Protein AF-A0A1V4SW66-F1 (afdb_monomer)

Sequence (91 aa):
MDMTSVAIDAIYYYLNNPAIYTKEYIQENFNSAITILSKSLEEYYSINSAISIEKLGQEQVTYRNRTIQDLINTVKALLPAPILKGGVVFC

pLDDT: mean 74.11, std 18.02, range [39.97, 92.62]

Secondary structure (DSSP, 8-state):
--HHHHHHHHHHHHH--TTT--HHHHHHH-HHHHHHHHHHHHHHHHS-SS----EETTEE-------HHHHHHHHGGGSPPPP--------

Foldseek 3Di:
DQLLLVQLVLLCVQQQCCPVRPSVNCVVQVVVSSVQLSVVVVVLVVPPPPAPQPDPDPDGDHPPNQDSVNSNVVSVVVHDHHPPPDDPPPD

Radius of gyration: 16.53 Å; Cα contacts (8 Å, |Δi|>4): 70; chains: 1; bounding box: 42×39×37 Å

Structure (mmCIF, N/CA/C/O backbone):
data_AF-A0A1V4SW66-F1
#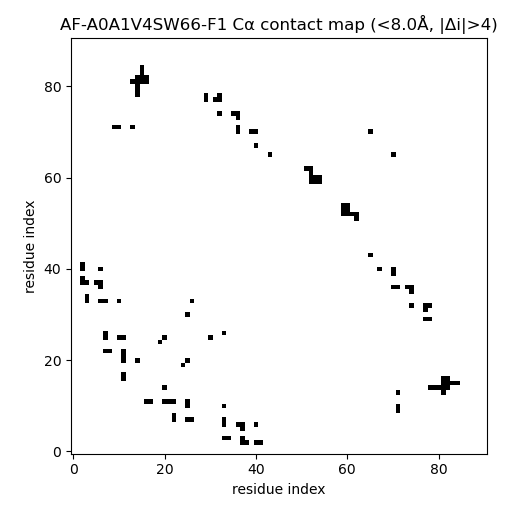
_entry.id   AF-A0A1V4SW66-F1
#
loop_
_atom_site.group_PDB
_atom_site.id
_atom_site.type_symbol
_atom_site.label_atom_id
_atom_site.label_alt_id
_atom_site.label_comp_id
_atom_site.label_asym_id
_atom_site.label_entity_id
_atom_site.label_seq_id
_atom_site.pdbx_PDB_ins_code
_atom_site.Cartn_x
_atom_site.Cartn_y
_atom_site.Cartn_z
_atom_site.occupancy
_atom_site.B_iso_or_equiv
_atom_site.auth_seq_id
_atom_site.auth_comp_id
_atom_site.auth_asym_id
_atom_site.auth_atom_id
_atom_site.pdbx_PDB_model_num
ATOM 1 N N . MET A 1 1 ? 1.801 13.401 -11.111 1.00 58.69 1 MET A N 1
ATOM 2 C CA . MET A 1 1 ? 0.983 12.359 -10.458 1.00 58.69 1 MET A CA 1
ATOM 3 C C . MET A 1 1 ? 1.636 12.089 -9.118 1.00 58.69 1 MET A C 1
ATOM 5 O O . MET A 1 1 ? 2.830 11.827 -9.119 1.00 58.69 1 MET A O 1
ATOM 9 N N . ASP A 1 2 ? 0.925 12.275 -8.007 1.00 81.25 2 ASP A N 1
ATOM 10 C CA . ASP A 1 2 ? 1.495 12.074 -6.669 1.00 81.25 2 ASP A CA 1
ATOM 11 C C . ASP A 1 2 ? 1.419 10.590 -6.292 1.00 81.25 2 ASP A C 1
ATOM 13 O O . ASP A 1 2 ? 0.327 10.044 -6.112 1.00 81.25 2 ASP A O 1
ATOM 17 N N . MET A 1 3 ? 2.577 9.932 -6.200 1.00 84.25 3 MET A N 1
ATOM 18 C CA . MET A 1 3 ? 2.661 8.500 -5.893 1.00 84.25 3 MET A CA 1
ATOM 19 C C . MET A 1 3 ? 2.222 8.180 -4.465 1.00 84.25 3 MET A C 1
ATOM 21 O O . MET A 1 3 ? 1.767 7.067 -4.210 1.00 84.25 3 MET A O 1
ATOM 25 N N . THR A 1 4 ? 2.242 9.167 -3.568 1.00 86.25 4 THR A N 1
ATOM 26 C CA . THR A 1 4 ? 1.731 9.049 -2.198 1.00 86.25 4 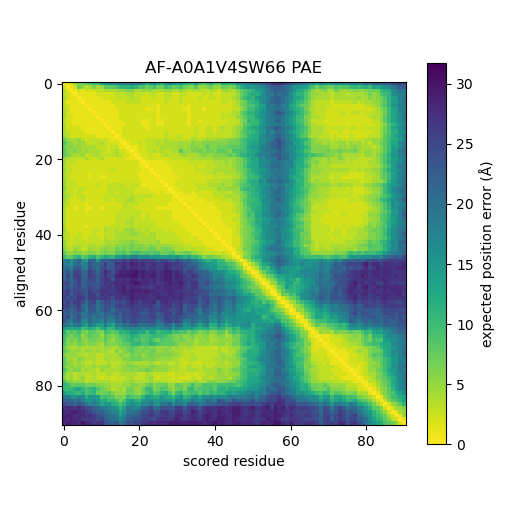THR A CA 1
ATOM 27 C C . THR A 1 4 ? 0.232 8.783 -2.192 1.00 86.25 4 THR A C 1
ATOM 29 O O . THR A 1 4 ? -0.230 7.848 -1.541 1.00 86.25 4 THR A O 1
ATOM 32 N N . SER A 1 5 ? -0.532 9.538 -2.984 1.00 87.62 5 SER A N 1
ATOM 33 C CA . SER A 1 5 ? -1.978 9.328 -3.113 1.00 87.62 5 SER A CA 1
ATOM 34 C C . SER A 1 5 ? -2.304 7.969 -3.738 1.00 87.62 5 SER A C 1
ATOM 36 O O . SER A 1 5 ? -3.253 7.313 -3.315 1.00 87.62 5 SER A O 1
ATOM 38 N N . VAL A 1 6 ? -1.508 7.522 -4.715 1.00 86.38 6 VAL A N 1
ATOM 39 C CA . VAL A 1 6 ? -1.683 6.207 -5.358 1.00 86.38 6 VAL A CA 1
ATOM 40 C C . VAL A 1 6 ? -1.372 5.073 -4.379 1.00 86.38 6 VAL A C 1
ATOM 42 O O . VAL A 1 6 ? -2.089 4.074 -4.347 1.00 86.38 6 VAL A O 1
ATOM 45 N N . ALA A 1 7 ? -0.338 5.231 -3.551 1.00 87.94 7 ALA A N 1
ATOM 46 C CA . ALA A 1 7 ? 0.015 4.276 -2.508 1.00 87.94 7 ALA A CA 1
ATOM 47 C C . ALA A 1 7 ? -1.084 4.164 -1.439 1.00 87.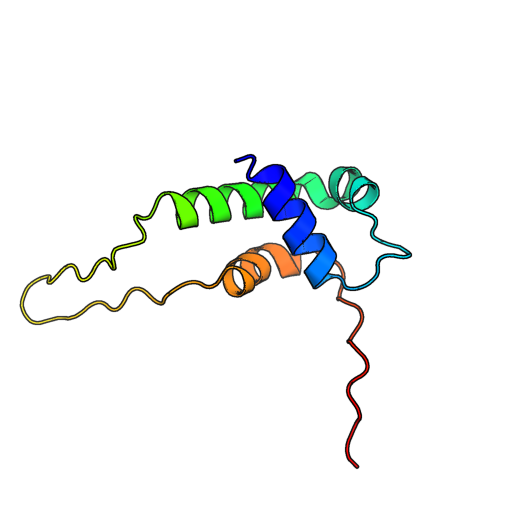94 7 ALA A C 1
ATOM 49 O O . ALA A 1 7 ? -1.457 3.052 -1.061 1.00 87.94 7 ALA A O 1
ATOM 50 N N . ILE A 1 8 ? -1.645 5.292 -0.991 1.00 91.00 8 ILE A N 1
ATOM 51 C CA . ILE A 1 8 ? -2.764 5.312 -0.036 1.00 91.00 8 ILE A CA 1
ATOM 52 C C . ILE A 1 8 ? -3.979 4.590 -0.622 1.00 91.00 8 ILE A C 1
ATOM 54 O O . ILE A 1 8 ? -4.555 3.728 0.042 1.00 91.00 8 ILE A O 1
ATOM 58 N N . ASP A 1 9 ? -4.332 4.877 -1.876 1.00 89.38 9 ASP A N 1
ATOM 59 C CA . ASP A 1 9 ? -5.447 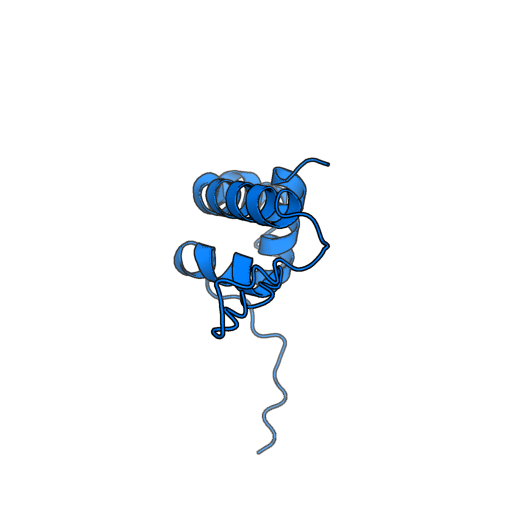4.216 -2.557 1.00 89.38 9 ASP A CA 1
ATOM 60 C C . ASP A 1 9 ? -5.219 2.707 -2.686 1.00 89.38 9 ASP A 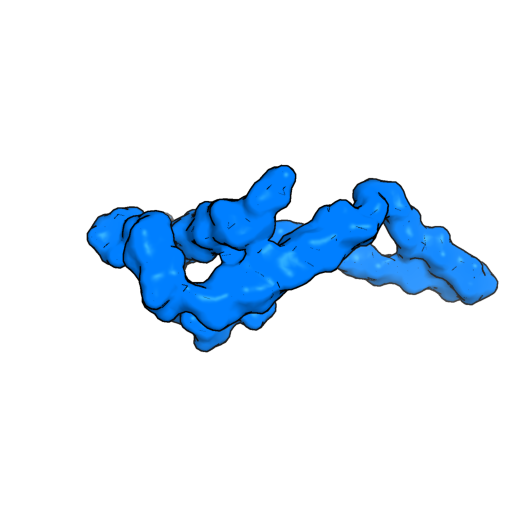C 1
ATOM 62 O O . ASP A 1 9 ? -6.107 1.910 -2.385 1.00 89.38 9 ASP A O 1
ATOM 66 N N . ALA A 1 10 ? -4.012 2.295 -3.069 1.00 87.81 10 ALA A N 1
ATOM 67 C CA . ALA A 1 10 ? -3.638 0.889 -3.166 1.00 87.81 10 ALA A CA 1
ATOM 68 C C . ALA A 1 10 ? -3.780 0.155 -1.817 1.00 87.81 10 ALA A C 1
ATOM 70 O O . ALA A 1 10 ? -4.372 -0.927 -1.765 1.00 87.81 10 ALA A O 1
ATOM 71 N N . ILE A 1 11 ? -3.305 0.755 -0.719 1.00 89.75 11 ILE A N 1
ATOM 72 C CA . ILE A 1 11 ? -3.441 0.201 0.639 1.00 89.75 11 ILE A CA 1
ATOM 73 C C . ILE A 1 11 ? -4.915 0.143 1.058 1.00 89.75 11 ILE A C 1
ATOM 75 O O . ILE A 1 11 ? -5.366 -0.873 1.588 1.00 89.75 11 ILE A O 1
ATOM 79 N N . TYR A 1 12 ? -5.681 1.196 0.778 1.00 90.06 12 TYR A N 1
ATOM 80 C CA . TYR A 1 12 ? -7.112 1.266 1.070 1.00 90.06 12 TYR A CA 1
ATOM 81 C C . TYR A 1 12 ? -7.888 0.126 0.398 1.00 90.06 12 TYR A C 1
ATOM 83 O O . 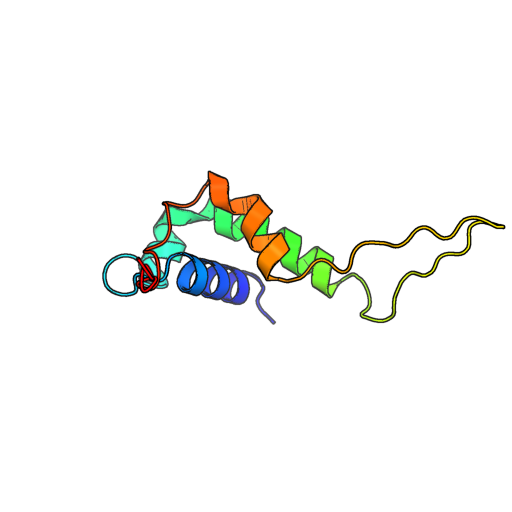TYR A 1 12 ? -8.653 -0.590 1.053 1.00 90.06 12 TYR A O 1
ATOM 91 N N . TYR A 1 13 ? -7.635 -0.109 -0.893 1.00 87.56 13 TYR A N 1
ATOM 92 C CA . TYR A 1 13 ? -8.253 -1.212 -1.629 1.00 87.56 13 TYR A CA 1
ATOM 93 C C . TYR A 1 13 ? -7.793 -2.586 -1.147 1.00 87.56 13 TYR A C 1
ATOM 95 O O . TYR A 1 13 ? -8.603 -3.516 -1.130 1.00 87.56 13 TYR A O 1
ATOM 103 N N . TYR A 1 14 ? -6.525 -2.724 -0.752 1.00 87.88 14 TYR A N 1
ATOM 104 C CA . TYR A 1 14 ? -6.006 -3.968 -0.188 1.00 87.88 14 TYR A CA 1
ATOM 105 C C . TYR A 1 14 ? -6.715 -4.328 1.114 1.00 87.88 14 TYR A C 1
ATOM 107 O O . TYR A 1 14 ? -7.235 -5.434 1.227 1.00 87.88 14 TYR A O 1
ATOM 115 N N . LEU A 1 15 ? -6.782 -3.393 2.066 1.00 88.50 15 LEU A N 1
ATOM 116 C CA . LEU A 1 15 ? -7.361 -3.635 3.389 1.00 88.50 15 LEU A CA 1
ATOM 117 C C . LEU A 1 15 ? -8.861 -3.937 3.333 1.00 88.50 15 LEU A C 1
ATOM 119 O O . LEU A 1 15 ? -9.368 -4.668 4.188 1.00 88.50 15 LEU A O 1
ATOM 123 N N . ASN A 1 16 ? -9.556 -3.408 2.319 1.00 87.50 16 ASN A N 1
ATOM 124 C CA . ASN A 1 16 ? -10.956 -3.713 2.022 1.00 87.50 16 ASN A CA 1
ATOM 125 C C . ASN A 1 16 ? -11.891 -3.521 3.240 1.00 87.50 16 ASN A C 1
ATOM 127 O O . ASN A 1 16 ? -12.884 -4.225 3.415 1.00 87.50 16 ASN A O 1
ATOM 131 N N . ASN A 1 17 ? -11.566 -2.559 4.104 1.00 85.81 17 ASN A N 1
ATOM 132 C CA . ASN A 1 17 ? -12.353 -2.233 5.287 1.00 85.81 17 ASN A CA 1
ATOM 133 C C . ASN A 1 17 ? -12.453 -0.710 5.455 1.00 85.81 17 ASN A C 1
ATOM 135 O O . ASN A 1 17 ? -11.718 -0.121 6.250 1.00 85.81 17 ASN A O 1
ATOM 139 N N . PRO A 1 18 ? -13.362 -0.066 4.705 1.00 85.69 18 PRO A N 1
ATOM 140 C CA . PRO A 1 18 ? -13.482 1.388 4.683 1.00 85.69 18 PRO A CA 1
ATOM 141 C C . PRO A 1 18 ? -14.036 1.976 5.987 1.00 85.69 18 PRO A C 1
ATOM 143 O O . PRO A 1 18 ? -13.905 3.174 6.206 1.00 85.69 18 PRO A O 1
ATOM 146 N N . ALA A 1 19 ? -14.647 1.154 6.847 1.00 85.44 19 ALA A N 1
ATOM 147 C CA . ALA A 1 19 ? -15.181 1.590 8.135 1.00 85.44 19 ALA A CA 1
ATOM 148 C C . ALA A 1 19 ? -14.082 1.827 9.184 1.00 85.44 19 ALA A C 1
ATOM 150 O O . ALA A 1 19 ? -14.270 2.636 10.086 1.00 85.44 19 ALA A O 1
ATOM 151 N N . ILE A 1 20 ? -12.954 1.115 9.073 1.00 85.44 20 ILE A N 1
ATOM 152 C CA . ILE A 1 20 ? -11.832 1.202 10.021 1.00 85.44 20 ILE A CA 1
ATOM 153 C C . ILE A 1 20 ? -10.633 1.910 9.389 1.00 85.44 20 ILE A C 1
ATOM 155 O O . ILE A 1 20 ? -10.000 2.744 10.027 1.00 85.44 20 ILE A O 1
ATOM 159 N N . TYR A 1 21 ? -10.325 1.600 8.129 1.00 89.25 21 TYR A N 1
ATOM 160 C CA . TYR A 1 21 ? -9.159 2.128 7.430 1.00 89.25 21 TYR A CA 1
ATOM 161 C C . TYR A 1 21 ? -9.596 3.162 6.395 1.00 89.25 21 TYR A C 1
ATOM 163 O O . TYR A 1 21 ? -9.628 2.883 5.196 1.00 89.25 21 TYR A O 1
ATOM 171 N N . THR A 1 22 ? -9.960 4.362 6.854 1.00 92.44 22 THR A N 1
ATOM 172 C CA . THR A 1 22 ? -10.153 5.504 5.948 1.00 92.44 22 THR A CA 1
ATOM 173 C C . THR A 1 22 ? -8.818 5.923 5.328 1.00 92.44 22 THR A C 1
ATOM 175 O O . THR A 1 22 ? -7.746 5.534 5.800 1.00 92.44 22 THR A O 1
ATOM 178 N N . LYS A 1 23 ? -8.856 6.722 4.257 1.00 91.25 23 LYS A N 1
ATOM 179 C CA . LYS A 1 23 ? -7.625 7.212 3.619 1.00 91.25 23 LYS A CA 1
ATOM 180 C C . LYS A 1 23 ? -6.806 8.076 4.579 1.00 91.25 23 LYS A C 1
ATOM 182 O O . LYS A 1 23 ? -5.587 7.942 4.617 1.00 91.25 23 LYS A O 1
ATOM 187 N N . GLU A 1 24 ? -7.476 8.886 5.397 1.00 91.88 24 GLU A N 1
ATOM 188 C CA . GLU A 1 24 ? -6.852 9.704 6.440 1.00 91.88 24 GLU A CA 1
ATOM 189 C C . GLU A 1 24 ? -6.173 8.820 7.491 1.00 91.88 24 GLU A C 1
ATOM 191 O O . GLU A 1 24 ? -4.993 9.004 7.784 1.00 91.88 24 GLU A O 1
ATOM 196 N N . TYR A 1 25 ? -6.871 7.787 7.978 1.00 92.00 25 TYR A N 1
ATOM 197 C CA . TYR A 1 25 ? -6.295 6.835 8.927 1.00 92.00 25 TYR A CA 1
ATOM 198 C C . TYR A 1 25 ? -5.049 6.155 8.352 1.00 92.00 25 TYR A C 1
ATOM 200 O O . TYR A 1 25 ? -4.035 6.016 9.038 1.00 92.00 25 TYR A O 1
ATOM 208 N N . IL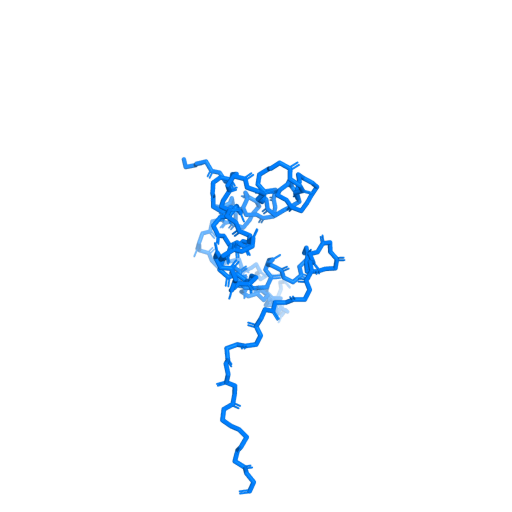E A 1 26 ? -5.105 5.746 7.082 1.00 91.50 26 ILE A N 1
ATOM 209 C CA . ILE A 1 26 ? -3.976 5.109 6.402 1.00 91.50 26 ILE A CA 1
ATOM 210 C C . ILE A 1 26 ? -2.786 6.064 6.309 1.00 91.50 26 ILE A C 1
ATOM 212 O O . ILE A 1 26 ? -1.664 5.663 6.619 1.00 91.50 26 ILE A O 1
ATOM 216 N N . GLN A 1 27 ? -3.034 7.319 5.934 1.00 92.25 27 GLN A N 1
ATOM 217 C CA . GLN A 1 27 ? -2.011 8.355 5.835 1.00 92.25 27 GLN A CA 1
ATOM 218 C C . GLN A 1 27 ? -1.302 8.605 7.174 1.00 92.25 27 GLN A C 1
ATOM 220 O O . GLN A 1 27 ? -0.07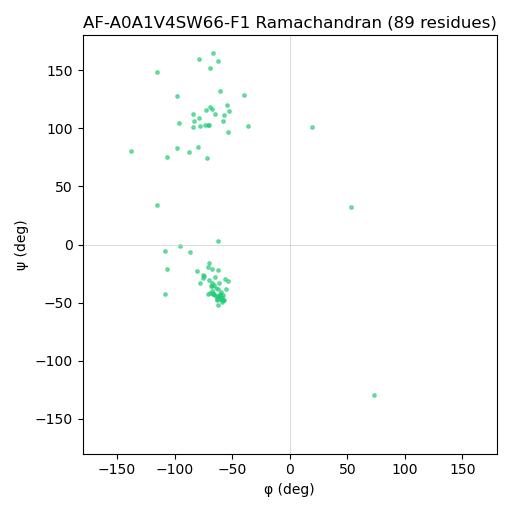9 8.742 7.203 1.00 92.25 27 GLN A O 1
ATOM 225 N N . GLU A 1 28 ? -2.046 8.623 8.278 1.00 92.62 28 GLU A N 1
ATOM 226 C CA . GLU A 1 28 ? -1.505 8.890 9.615 1.00 92.62 28 GLU A CA 1
ATOM 227 C C . GLU A 1 28 ? -0.782 7.681 10.231 1.00 92.62 28 GLU A C 1
ATOM 229 O O . GLU A 1 28 ? 0.204 7.854 10.947 1.00 92.62 28 GLU A O 1
ATOM 234 N N . ASN A 1 29 ? -1.238 6.455 9.946 1.00 92.19 29 ASN A N 1
ATOM 235 C CA . ASN A 1 29 ? -0.795 5.252 10.666 1.00 92.19 29 ASN A CA 1
ATOM 236 C C . ASN A 1 29 ? 0.147 4.341 9.862 1.00 92.19 29 ASN A C 1
ATOM 238 O O . ASN A 1 29 ? 0.902 3.572 10.455 1.00 92.19 29 ASN A O 1
ATOM 242 N N . PHE A 1 30 ? 0.155 4.421 8.527 1.00 92.19 30 PHE A N 1
ATOM 243 C CA . PHE A 1 30 ? 0.943 3.525 7.665 1.00 92.19 30 PHE A CA 1
ATOM 244 C C . PHE A 1 30 ? 2.037 4.249 6.877 1.00 92.19 30 PHE A C 1
ATOM 246 O O . PHE A 1 30 ? 2.384 3.845 5.768 1.00 92.19 30 PHE A O 1
ATOM 253 N N . ASN A 1 31 ? 2.636 5.292 7.457 1.00 91.44 31 ASN A N 1
ATOM 254 C CA . ASN A 1 31 ? 3.607 6.150 6.773 1.00 91.44 31 ASN A CA 1
ATOM 255 C C . ASN A 1 31 ? 4.808 5.372 6.182 1.00 91.44 31 ASN A C 1
ATOM 257 O O . ASN A 1 31 ? 5.243 5.634 5.060 1.00 91.44 31 ASN A O 1
ATOM 261 N N . SER A 1 32 ? 5.305 4.341 6.880 1.00 89.56 32 SER A N 1
ATOM 262 C CA . SER A 1 32 ? 6.375 3.469 6.365 1.00 89.56 32 SER A CA 1
ATOM 263 C C . SER A 1 32 ? 5.936 2.639 5.155 1.00 89.56 32 SER A C 1
ATOM 265 O O . SER A 1 32 ? 6.681 2.544 4.181 1.00 89.56 32 SER A O 1
ATOM 267 N N . ALA A 1 33 ? 4.727 2.068 5.188 1.00 90.31 33 ALA A N 1
ATOM 268 C CA . ALA A 1 33 ? 4.179 1.307 4.068 1.00 90.31 33 ALA A CA 1
ATOM 269 C C . ALA A 1 33 ? 3.907 2.220 2.865 1.00 90.31 33 ALA A C 1
ATOM 271 O O . ALA A 1 33 ? 4.271 1.873 1.746 1.00 90.31 33 ALA A O 1
ATOM 272 N N . ILE A 1 34 ? 3.357 3.414 3.103 1.00 91.88 34 ILE A N 1
ATOM 273 C CA . ILE A 1 34 ? 3.148 4.437 2.073 1.00 91.88 34 ILE A CA 1
ATOM 274 C C . ILE A 1 34 ? 4.486 4.820 1.443 1.00 91.88 34 ILE A C 1
ATOM 276 O O . ILE A 1 34 ? 4.616 4.761 0.231 1.00 91.88 34 ILE A O 1
ATOM 280 N N . THR A 1 35 ? 5.511 5.124 2.241 1.00 91.62 35 THR A N 1
ATOM 281 C CA . THR A 1 35 ? 6.832 5.522 1.726 1.00 91.62 35 THR A CA 1
ATOM 282 C C . THR A 1 35 ? 7.462 4.439 0.845 1.00 91.62 35 THR A C 1
ATOM 284 O O . THR A 1 35 ? 7.977 4.736 -0.234 1.00 91.62 35 THR A O 1
ATOM 287 N N . ILE A 1 36 ? 7.433 3.178 1.287 1.00 89.19 36 ILE A N 1
ATOM 288 C CA . ILE A 1 36 ? 8.005 2.053 0.529 1.00 89.19 36 ILE A CA 1
ATOM 289 C C . ILE A 1 36 ? 7.209 1.810 -0.758 1.00 89.19 36 ILE A C 1
ATOM 291 O O . ILE A 1 36 ? 7.801 1.605 -1.822 1.00 89.19 36 ILE A O 1
ATOM 295 N N . LEU A 1 37 ? 5.878 1.857 -0.676 1.00 89.62 37 LEU A N 1
ATOM 296 C CA . LEU A 1 37 ? 5.007 1.629 -1.822 1.00 89.62 37 LEU A CA 1
ATOM 297 C C . LEU A 1 37 ? 5.107 2.770 -2.838 1.00 89.62 37 LEU A C 1
ATOM 299 O O . LEU A 1 37 ? 5.219 2.488 -4.025 1.00 89.62 37 LEU A O 1
ATOM 303 N N . SER A 1 38 ? 5.156 4.029 -2.395 1.00 88.94 38 SER A N 1
ATOM 304 C CA . SER A 1 38 ? 5.373 5.197 -3.255 1.00 88.94 38 SER A CA 1
ATOM 305 C C . SER A 1 38 ? 6.680 5.081 -4.026 1.00 88.94 38 SER A C 1
ATOM 307 O O . SER A 1 38 ? 6.664 5.219 -5.241 1.00 88.94 38 SER A O 1
ATOM 309 N N . LYS A 1 39 ? 7.790 4.733 -3.359 1.00 88.19 39 LYS A N 1
ATOM 310 C CA . LYS A 1 39 ? 9.078 4.497 -4.035 1.00 88.19 39 LYS A CA 1
ATOM 311 C C . LYS A 1 39 ? 8.999 3.351 -5.042 1.00 88.19 39 LYS A C 1
ATOM 313 O O . LYS A 1 39 ? 9.488 3.468 -6.158 1.00 88.19 39 LYS A O 1
ATOM 318 N N . SER A 1 40 ? 8.332 2.260 -4.673 1.00 85.19 40 SER A N 1
ATOM 319 C CA . SER A 1 40 ? 8.150 1.109 -5.566 1.00 85.19 40 SER A CA 1
ATOM 320 C C . SER A 1 40 ? 7.284 1.453 -6.788 1.00 85.19 40 SER A C 1
ATOM 322 O O . SER A 1 40 ? 7.517 0.936 -7.878 1.00 85.19 40 SER A O 1
ATOM 324 N N . LEU A 1 41 ? 6.282 2.322 -6.615 1.00 83.62 41 LEU A N 1
ATOM 325 C CA . LEU A 1 41 ? 5.440 2.846 -7.690 1.00 83.62 41 LEU A CA 1
ATOM 326 C C . LEU A 1 41 ? 6.220 3.820 -8.575 1.00 83.62 41 LEU A C 1
ATOM 328 O O . LEU A 1 41 ? 6.119 3.723 -9.792 1.00 83.62 41 LEU A O 1
ATOM 332 N N . GLU A 1 42 ? 7.024 4.712 -7.996 1.00 84.38 42 GLU A N 1
ATOM 333 C CA . GLU A 1 42 ? 7.932 5.583 -8.748 1.00 84.38 42 GLU A CA 1
ATOM 334 C C . GLU A 1 42 ? 8.887 4.766 -9.615 1.00 84.38 42 GLU A C 1
ATOM 336 O O . GLU A 1 42 ? 8.987 5.033 -10.807 1.00 84.38 42 GLU A O 1
ATOM 341 N N . GLU A 1 43 ? 9.521 3.728 -9.063 1.00 81.31 43 GLU A N 1
ATOM 342 C CA . GLU A 1 43 ? 10.364 2.804 -9.830 1.00 81.31 43 GLU A CA 1
ATOM 343 C C . GLU A 1 43 ? 9.569 2.114 -10.943 1.00 81.31 43 GLU A C 1
ATOM 345 O O . GLU A 1 43 ? 10.006 2.087 -12.091 1.00 81.31 43 GLU A O 1
ATOM 350 N N . TYR A 1 44 ? 8.377 1.601 -10.629 1.00 78.50 44 TYR A N 1
ATOM 351 C CA . TYR A 1 44 ? 7.515 0.930 -11.599 1.00 78.50 44 TYR A CA 1
ATOM 352 C C . TYR A 1 44 ? 7.106 1.840 -12.765 1.00 78.50 44 TYR A C 1
ATOM 354 O O . TYR A 1 44 ? 7.148 1.411 -13.914 1.00 78.50 44 TYR A O 1
ATOM 362 N N . TYR A 1 45 ? 6.743 3.094 -12.488 1.00 75.38 45 TYR A N 1
ATOM 363 C CA . TYR A 1 45 ? 6.368 4.069 -13.515 1.00 75.38 45 TYR A CA 1
ATOM 364 C C . TYR A 1 45 ? 7.577 4.720 -14.202 1.00 75.38 45 TYR A C 1
ATOM 366 O O . TYR A 1 45 ? 7.447 5.199 -15.328 1.00 75.38 45 TYR A O 1
ATOM 374 N N . SER A 1 46 ? 8.746 4.740 -13.554 1.00 73.06 46 SER A N 1
ATOM 375 C CA . SER A 1 46 ? 10.004 5.208 -14.145 1.00 73.06 46 SER A CA 1
ATOM 376 C C . SER A 1 46 ? 10.595 4.190 -15.120 1.00 73.06 46 SER A C 1
ATOM 378 O O . SER A 1 46 ? 11.336 4.578 -16.027 1.00 73.06 46 SER A O 1
ATOM 380 N N . ILE A 1 47 ? 10.290 2.901 -14.952 1.00 66.44 47 ILE A N 1
ATOM 381 C CA . ILE A 1 47 ? 10.603 1.874 -15.942 1.00 66.44 47 ILE A CA 1
ATOM 382 C C . ILE A 1 47 ? 9.622 2.069 -17.103 1.00 66.44 47 ILE A C 1
ATOM 384 O O . ILE A 1 47 ? 8.442 1.741 -17.013 1.00 66.44 47 ILE A O 1
ATOM 388 N N . ASN A 1 48 ? 10.123 2.667 -18.186 1.00 49.69 48 ASN A N 1
ATOM 389 C CA . ASN A 1 48 ? 9.403 2.888 -19.439 1.00 49.69 48 ASN A CA 1
ATOM 390 C C . ASN A 1 48 ? 8.526 1.672 -19.788 1.00 49.69 48 ASN A C 1
ATOM 392 O O . ASN A 1 48 ? 9.013 0.545 -19.853 1.00 49.69 48 ASN A O 1
ATOM 396 N N . SER A 1 49 ? 7.244 1.904 -20.077 1.00 46.97 49 SER A N 1
ATOM 397 C CA . SER A 1 49 ? 6.218 0.883 -20.374 1.00 46.97 49 SER A CA 1
ATOM 398 C C . SER A 1 49 ? 6.503 0.039 -21.629 1.00 46.97 49 SER A C 1
ATOM 400 O O . SER A 1 49 ? 5.694 -0.798 -22.025 1.00 46.97 49 SER A O 1
ATOM 402 N N . ALA A 1 50 ? 7.644 0.260 -22.273 1.00 45.25 50 ALA A N 1
ATOM 403 C CA . ALA A 1 50 ? 8.168 -0.531 -23.364 1.00 45.25 50 ALA A CA 1
ATOM 404 C C . ALA A 1 50 ? 9.203 -1.509 -22.800 1.00 45.25 50 ALA A C 1
ATOM 406 O O . ALA A 1 50 ? 10.395 -1.230 -22.797 1.00 45.25 50 ALA A O 1
ATOM 407 N N . ILE A 1 51 ? 8.703 -2.630 -22.277 1.00 47.41 51 ILE A N 1
ATOM 408 C CA . ILE A 1 51 ? 9.346 -3.951 -22.258 1.00 47.41 51 ILE A CA 1
ATOM 409 C C . ILE A 1 51 ? 10.871 -3.907 -22.483 1.00 47.41 51 ILE A C 1
ATOM 411 O O . ILE A 1 51 ? 11.355 -3.846 -23.615 1.00 47.41 51 ILE A O 1
ATOM 415 N N . SER A 1 52 ? 11.630 -4.030 -21.397 1.00 46.34 52 SER A N 1
ATOM 416 C CA . SER A 1 52 ? 13.062 -4.326 -21.425 1.00 46.34 52 SER A CA 1
ATOM 417 C C . SER A 1 52 ? 13.277 -5.786 -21.844 1.00 46.34 52 SER A C 1
ATOM 419 O O . SER A 1 52 ? 13.577 -6.642 -21.019 1.00 46.34 52 SER A O 1
ATOM 421 N N . ILE A 1 53 ? 13.103 -6.114 -23.127 1.00 47.62 53 ILE A N 1
ATOM 422 C CA . ILE A 1 53 ? 13.847 -7.249 -23.688 1.00 47.62 53 ILE A CA 1
ATOM 423 C C . ILE A 1 53 ? 15.241 -6.699 -23.988 1.00 47.62 53 ILE A C 1
ATOM 425 O O . ILE A 1 53 ? 15.529 -6.273 -25.104 1.00 47.62 53 ILE A O 1
ATOM 429 N N . GLU A 1 54 ? 16.107 -6.676 -22.979 1.00 44.81 54 GLU A N 1
ATOM 430 C CA . GLU A 1 54 ? 17.540 -6.591 -23.239 1.00 44.81 54 GLU A CA 1
ATOM 431 C C . GLU A 1 54 ? 18.018 -7.990 -23.626 1.00 44.81 54 GLU A C 1
ATOM 433 O O . GLU A 1 54 ? 18.043 -8.916 -22.815 1.00 44.81 54 GLU A O 1
ATOM 438 N N . LYS A 1 55 ? 18.351 -8.173 -24.907 1.00 42.16 55 LYS A N 1
ATOM 439 C CA . LYS A 1 55 ? 19.047 -9.375 -25.367 1.00 42.16 55 LYS A CA 1
ATOM 440 C C . LYS A 1 55 ? 20.523 -9.246 -25.009 1.00 42.16 55 LYS A C 1
ATOM 442 O O . LYS A 1 55 ? 21.271 -8.583 -25.726 1.00 42.16 55 LYS A O 1
ATOM 447 N N . LEU A 1 56 ? 20.949 -9.924 -23.950 1.00 45.97 56 LEU A N 1
ATOM 448 C CA . LEU A 1 56 ? 22.364 -10.183 -23.697 1.00 45.97 56 LEU A CA 1
ATOM 449 C C . LEU A 1 56 ? 22.747 -11.491 -24.424 1.00 45.97 56 LEU A C 1
ATOM 451 O O . LEU A 1 56 ? 22.759 -12.575 -23.851 1.00 45.97 56 LEU A O 1
ATOM 455 N N . GLY A 1 57 ? 22.983 -11.423 -25.737 1.00 60.91 57 GLY A N 1
ATOM 456 C CA . GLY A 1 57 ? 23.329 -12.610 -26.536 1.00 60.91 57 GLY A CA 1
ATOM 457 C C . GLY A 1 57 ? 22.149 -13.570 -26.787 1.00 60.91 57 GLY A C 1
ATOM 458 O O . GLY A 1 57 ? 21.109 -13.142 -27.287 1.00 60.91 57 GLY A O 1
ATOM 459 N N . GLN A 1 58 ? 22.325 -14.875 -26.520 1.00 53.56 58 GLN A N 1
ATOM 460 C CA . GLN A 1 58 ? 21.305 -15.924 -26.740 1.00 53.56 58 GLN A CA 1
ATOM 461 C C . GLN A 1 58 ? 20.329 -16.113 -25.565 1.00 53.56 58 GLN A C 1
ATOM 463 O O . GLN A 1 58 ? 19.359 -16.858 -25.700 1.00 53.56 58 GLN A O 1
ATOM 468 N N . GLU A 1 59 ? 20.544 -15.444 -24.432 1.00 42.16 59 GLU A N 1
ATOM 469 C CA . GLU A 1 59 ? 19.698 -15.596 -23.249 1.00 42.16 59 GLU A CA 1
ATOM 470 C C . GLU A 1 59 ? 18.654 -14.476 -23.167 1.00 42.16 59 GLU A C 1
ATOM 472 O O . GLU A 1 59 ? 18.957 -13.285 -23.256 1.00 42.16 59 GLU A O 1
ATOM 477 N N . GLN A 1 60 ? 17.388 -14.873 -23.019 1.00 39.97 60 GLN A N 1
ATOM 478 C CA . GLN A 1 60 ? 16.260 -13.968 -22.828 1.00 39.97 60 GLN A CA 1
ATOM 479 C C . GLN A 1 60 ? 15.964 -13.848 -21.331 1.00 39.97 60 GLN A C 1
ATOM 481 O O . GLN A 1 60 ? 15.366 -14.744 -20.734 1.00 39.97 60 GLN A O 1
ATOM 486 N N . VAL A 1 61 ? 16.341 -12.725 -20.722 1.00 46.88 61 VAL A N 1
ATOM 487 C CA . VAL A 1 61 ? 15.929 -12.402 -19.351 1.00 46.88 61 VAL A CA 1
ATOM 488 C C . VAL A 1 61 ? 14.538 -11.779 -19.414 1.00 46.88 61 VAL A C 1
ATOM 490 O O . VAL A 1 61 ? 14.359 -10.650 -19.863 1.00 46.88 61 VAL A O 1
ATOM 493 N N . THR A 1 62 ? 13.522 -12.536 -19.000 1.00 44.38 62 THR A N 1
ATOM 494 C CA . THR A 1 62 ? 12.157 -12.008 -18.889 1.00 44.38 62 THR A CA 1
ATOM 495 C C . THR A 1 62 ? 12.020 -11.308 -17.543 1.00 44.38 62 THR A C 1
ATOM 497 O O . THR A 1 62 ? 11.843 -11.958 -16.512 1.00 44.38 62 THR A O 1
ATOM 500 N N . TYR A 1 63 ? 12.090 -9.978 -17.533 1.00 47.31 63 TYR A N 1
ATOM 501 C CA . TYR A 1 63 ? 11.702 -9.202 -16.359 1.00 47.31 63 TYR A CA 1
ATOM 502 C C . TYR A 1 63 ? 10.199 -9.402 -16.144 1.00 47.31 63 TYR A C 1
ATOM 504 O O . TYR A 1 63 ? 9.379 -9.018 -16.977 1.00 47.31 63 TYR A O 1
ATOM 512 N N . ARG A 1 64 ? 9.834 -10.088 -15.053 1.00 48.53 64 ARG A N 1
ATOM 513 C CA . ARG A 1 64 ? 8.437 -10.351 -14.690 1.00 48.53 64 ARG A CA 1
ATOM 514 C C . ARG A 1 64 ? 7.700 -9.012 -14.645 1.00 48.53 64 ARG A C 1
ATOM 516 O O . ARG A 1 64 ? 8.093 -8.144 -13.869 1.00 48.53 64 ARG A O 1
ATOM 523 N N . ASN A 1 65 ? 6.661 -8.862 -15.467 1.00 54.22 65 ASN A N 1
ATOM 524 C CA . ASN A 1 65 ? 5.731 -7.733 -15.423 1.00 54.22 65 ASN A CA 1
ATOM 525 C C . ASN A 1 65 ? 5.192 -7.629 -13.988 1.00 54.22 65 ASN A C 1
ATOM 527 O O . ASN A 1 65 ? 4.316 -8.404 -13.606 1.00 54.22 65 ASN A O 1
ATOM 531 N N . ARG A 1 66 ? 5.775 -6.756 -13.157 1.00 58.97 66 ARG A N 1
ATOM 532 C CA . ARG A 1 66 ? 5.289 -6.531 -11.792 1.00 58.97 66 ARG A CA 1
ATOM 533 C C . ARG A 1 66 ? 3.949 -5.832 -11.927 1.00 58.97 66 ARG A C 1
ATOM 535 O O . ARG A 1 66 ? 3.884 -4.751 -12.491 1.00 58.97 66 ARG A O 1
ATOM 542 N N . THR A 1 67 ? 2.874 -6.435 -11.448 1.00 68.56 67 THR A N 1
ATOM 543 C CA . THR A 1 67 ? 1.595 -5.721 -11.374 1.00 68.56 67 THR A CA 1
ATOM 544 C C . THR A 1 67 ? 1.597 -4.794 -10.156 1.00 68.56 67 THR A C 1
ATOM 546 O O . THR A 1 67 ? 2.337 -5.023 -9.201 1.00 68.56 67 THR A O 1
ATOM 549 N N . ILE A 1 68 ? 0.734 -3.772 -10.123 1.00 67.88 68 ILE A N 1
ATOM 550 C CA . ILE A 1 68 ? 0.538 -2.936 -8.916 1.00 67.88 68 ILE A CA 1
ATOM 551 C C . ILE A 1 68 ? 0.200 -3.812 -7.691 1.00 67.88 68 ILE A C 1
ATOM 553 O O . ILE A 1 68 ? 0.600 -3.521 -6.566 1.00 67.88 68 ILE A O 1
ATOM 557 N N . GLN A 1 69 ? -0.478 -4.937 -7.918 1.00 70.25 69 GLN A N 1
ATOM 558 C CA . GLN A 1 69 ? -0.820 -5.916 -6.891 1.00 70.25 69 GLN A CA 1
ATOM 559 C C . GLN A 1 69 ? 0.419 -6.636 -6.322 1.00 70.25 69 GLN A C 1
ATOM 561 O O . GLN A 1 69 ? 0.475 -6.906 -5.122 1.00 70.25 69 GLN A O 1
ATOM 566 N N . ASP A 1 70 ? 1.451 -6.869 -7.139 1.00 75.06 70 ASP A N 1
ATOM 567 C CA . ASP A 1 70 ? 2.748 -7.376 -6.672 1.00 75.06 70 ASP A CA 1
ATOM 568 C C . ASP A 1 70 ? 3.520 -6.336 -5.855 1.00 75.06 70 ASP A C 1
ATOM 570 O O . ASP A 1 70 ? 4.252 -6.700 -4.936 1.00 75.06 70 ASP A O 1
ATOM 574 N N . LEU A 1 71 ? 3.334 -5.044 -6.141 1.00 80.50 71 LEU A N 1
ATOM 575 C CA . LEU A 1 71 ? 3.934 -3.974 -5.340 1.00 80.50 71 LEU A CA 1
ATOM 576 C C . LEU A 1 71 ? 3.301 -3.907 -3.946 1.00 80.50 71 LEU A C 1
ATOM 578 O O . LEU A 1 71 ? 4.009 -3.719 -2.967 1.00 80.50 71 LEU A O 1
ATOM 582 N N . ILE A 1 72 ? 1.998 -4.170 -3.807 1.00 82.62 72 ILE A N 1
ATOM 583 C CA . ILE A 1 72 ? 1.360 -4.282 -2.482 1.00 82.62 72 ILE A CA 1
ATOM 584 C C . ILE A 1 72 ? 1.957 -5.435 -1.661 1.00 82.62 72 ILE A C 1
ATOM 586 O O . ILE A 1 72 ? 2.097 -5.321 -0.441 1.00 82.62 72 ILE A O 1
ATOM 590 N N . ASN A 1 73 ? 2.376 -6.530 -2.305 1.00 80.56 73 ASN A N 1
ATOM 591 C CA . ASN A 1 73 ? 3.015 -7.644 -1.602 1.00 80.56 73 ASN A CA 1
ATOM 592 C C . ASN A 1 73 ? 4.333 -7.252 -0.911 1.00 80.56 73 ASN A C 1
ATOM 594 O O . ASN A 1 73 ? 4.722 -7.949 0.028 1.00 80.56 73 ASN A O 1
ATOM 598 N N . THR A 1 74 ? 5.004 -6.169 -1.323 1.00 81.25 74 THR A N 1
ATOM 599 C CA . THR A 1 74 ? 6.240 -5.701 -0.667 1.00 81.25 74 THR A CA 1
ATOM 600 C C . THR A 1 74 ? 5.961 -5.031 0.675 1.00 81.25 74 THR A C 1
ATOM 602 O O . THR A 1 74 ? 6.794 -5.092 1.577 1.00 81.25 74 THR A O 1
ATOM 605 N N . VAL A 1 75 ? 4.767 -4.455 0.841 1.00 87.00 75 VAL A N 1
ATOM 606 C CA . VAL A 1 75 ? 4.356 -3.750 2.062 1.00 87.00 75 VAL A CA 1
ATOM 607 C C . VAL A 1 75 ? 3.315 -4.503 2.884 1.00 87.00 75 VAL A C 1
ATOM 609 O O . VAL A 1 75 ? 3.028 -4.093 4.002 1.00 87.00 75 VAL A O 1
ATOM 612 N N . LYS A 1 76 ? 2.792 -5.641 2.404 1.00 84.75 76 LYS A N 1
ATOM 613 C CA . LYS A 1 76 ? 1.750 -6.415 3.109 1.00 84.75 76 LYS A CA 1
ATOM 614 C C . LYS A 1 76 ? 2.128 -6.831 4.532 1.00 84.75 76 LYS A C 1
ATOM 616 O O . LYS A 1 76 ? 1.250 -6.970 5.367 1.00 84.75 76 LYS A O 1
ATOM 621 N N . ALA A 1 77 ? 3.419 -7.036 4.803 1.00 85.00 77 ALA A N 1
ATOM 622 C CA . ALA A 1 77 ? 3.914 -7.397 6.133 1.00 85.00 77 ALA A CA 1
ATOM 623 C C . ALA A 1 77 ? 3.836 -6.231 7.136 1.00 85.00 77 ALA A C 1
ATOM 625 O O . ALA A 1 77 ? 3.880 -6.452 8.340 1.00 85.00 77 ALA A O 1
ATOM 626 N N . LEU A 1 78 ? 3.724 -5.000 6.633 1.00 85.94 78 LEU A N 1
ATOM 627 C CA . LEU A 1 78 ? 3.574 -3.772 7.414 1.00 85.94 78 LEU A CA 1
ATOM 628 C C . LEU A 1 78 ? 2.104 -3.358 7.564 1.00 85.94 78 LEU A C 1
ATOM 630 O O . LEU A 1 78 ? 1.815 -2.333 8.176 1.00 85.94 78 LEU A O 1
ATOM 634 N N . LEU A 1 79 ? 1.186 -4.123 6.972 1.00 88.62 79 LEU A N 1
ATOM 635 C CA . LEU A 1 79 ? -0.236 -3.827 6.936 1.00 88.62 79 LEU A CA 1
ATOM 636 C C . LEU A 1 79 ? -1.013 -4.894 7.716 1.00 88.62 79 LEU A C 1
ATOM 638 O O . LEU A 1 79 ? -0.614 -6.061 7.735 1.00 88.62 79 LEU A O 1
ATOM 642 N N . PRO A 1 80 ? -2.142 -4.526 8.341 1.00 84.69 80 PRO A N 1
ATOM 643 C CA . PRO A 1 80 ? -3.035 -5.506 8.932 1.00 84.69 80 PRO A CA 1
ATOM 644 C C . PRO A 1 80 ? -3.601 -6.452 7.865 1.00 84.69 80 PRO A C 1
ATOM 646 O O . PRO A 1 80 ? -3.636 -6.144 6.670 1.00 84.69 80 PRO A O 1
ATOM 649 N N . ALA A 1 81 ? -4.047 -7.629 8.310 1.00 82.44 81 ALA A N 1
ATOM 650 C CA . ALA A 1 81 ? -4.694 -8.585 7.426 1.00 82.44 81 ALA A CA 1
ATOM 651 C C . ALA A 1 81 ? -5.964 -7.954 6.819 1.00 82.44 81 ALA A C 1
ATOM 653 O O . ALA A 1 81 ? -6.762 -7.362 7.553 1.00 82.44 81 ALA A O 1
ATOM 654 N N . PRO A 1 82 ? -6.161 -8.060 5.497 1.00 80.25 82 PRO A N 1
ATOM 655 C CA . PRO A 1 82 ? -7.312 -7.464 4.843 1.00 80.25 82 PRO A CA 1
ATOM 656 C C . PRO A 1 82 ? -8.593 -8.197 5.243 1.00 80.25 82 PRO A C 1
ATOM 658 O O . PRO A 1 82 ? -8.570 -9.403 5.516 1.00 80.25 82 PRO A O 1
ATOM 661 N N . ILE A 1 83 ? -9.733 -7.500 5.225 1.00 76.38 83 ILE A N 1
ATOM 662 C CA . ILE A 1 83 ? -11.018 -8.194 5.335 1.00 76.38 83 ILE A CA 1
ATOM 663 C C . ILE A 1 83 ? -11.212 -9.010 4.064 1.00 76.38 83 ILE A C 1
ATOM 665 O O . ILE A 1 83 ? -11.328 -8.459 2.964 1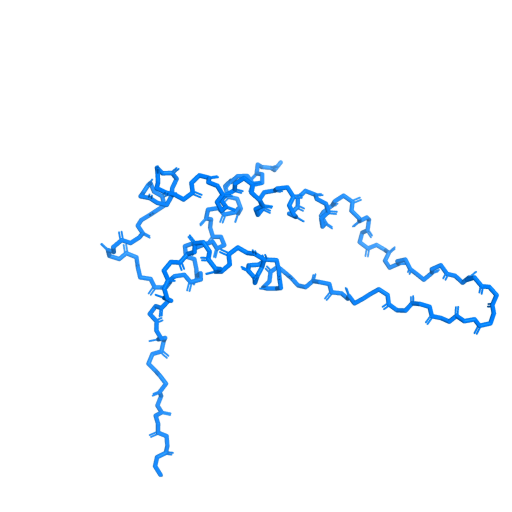.00 76.38 83 ILE A O 1
ATOM 669 N N . LEU A 1 84 ? -11.272 -10.333 4.233 1.00 69.19 84 LEU A N 1
ATOM 670 C CA . LEU A 1 84 ? -11.641 -11.260 3.175 1.00 69.19 84 LEU A CA 1
ATOM 671 C C . LEU A 1 84 ? -12.978 -10.797 2.586 1.00 69.19 84 LEU A C 1
ATOM 673 O O . LEU A 1 84 ? -13.998 -10.795 3.277 1.00 69.19 84 LEU A O 1
ATOM 677 N N . LYS A 1 85 ? -12.982 -10.393 1.309 1.00 59.72 85 LYS A N 1
ATOM 678 C CA . LYS A 1 85 ? -14.231 -10.266 0.548 1.00 59.72 85 LYS A CA 1
ATOM 679 C C . LYS A 1 85 ? -14.877 -11.637 0.619 1.00 59.72 85 LYS A C 1
ATOM 681 O O . LYS A 1 85 ? -14.273 -12.572 0.106 1.00 59.72 85 LYS A O 1
ATOM 686 N N . GLY A 1 86 ? -16.001 -11.746 1.332 1.00 52.31 86 GLY A N 1
ATOM 687 C CA . GLY A 1 86 ? -16.644 -13.009 1.687 1.00 52.31 86 GLY A CA 1
ATOM 688 C C . GLY A 1 86 ? -16.523 -14.031 0.566 1.00 52.31 86 GLY A C 1
ATOM 689 O O . GLY A 1 86 ? -17.201 -13.931 -0.454 1.00 52.31 86 GLY A O 1
ATOM 690 N N . GLY A 1 87 ? -15.593 -14.969 0.738 1.00 42.56 87 GLY A N 1
ATOM 691 C CA . GLY A 1 87 ? -15.465 -16.106 -0.145 1.00 42.56 87 GLY A CA 1
ATOM 692 C C . GLY A 1 87 ? -16.643 -17.001 0.167 1.00 42.56 87 GLY A C 1
ATOM 693 O O . GLY A 1 87 ? -16.763 -17.490 1.289 1.00 42.56 87 GLY A O 1
ATOM 694 N N . VAL A 1 88 ? -17.535 -17.179 -0.801 1.00 46.50 88 VAL A N 1
ATOM 695 C CA . VAL A 1 88 ? -18.486 -18.282 -0.759 1.00 46.50 88 VAL A CA 1
ATOM 696 C C . VAL A 1 88 ? -17.637 -19.549 -0.691 1.00 46.50 88 VAL A C 1
ATOM 698 O O . VAL A 1 88 ? -16.962 -19.904 -1.656 1.00 46.50 88 VAL A O 1
ATOM 701 N N . VAL A 1 89 ? -17.599 -20.179 0.481 1.00 43.28 89 VAL A N 1
ATOM 702 C CA . VAL A 1 89 ? -17.071 -21.530 0.634 1.00 43.28 89 VAL A CA 1
ATOM 703 C C . VAL A 1 89 ? -18.087 -22.426 -0.063 1.00 43.28 89 VAL A C 1
ATOM 705 O O . VAL A 1 89 ? -19.182 -22.635 0.452 1.00 43.28 89 VAL A O 1
ATOM 708 N N . PHE A 1 90 ? -17.767 -22.887 -1.270 1.00 40.53 90 PHE A N 1
ATOM 709 C CA . PHE A 1 90 ? -18.458 -24.042 -1.828 1.00 40.53 90 PHE A CA 1
ATOM 710 C C . PHE A 1 90 ? -17.984 -25.256 -1.027 1.00 40.53 90 PHE A C 1
ATOM 712 O O . PHE A 1 90 ? -16.841 -25.689 -1.178 1.00 40.53 90 PHE A O 1
ATOM 719 N N . CYS A 1 91 ? -18.841 -25.707 -0.110 1.00 44.59 91 CYS A N 1
ATOM 720 C CA . CYS A 1 91 ? -18.789 -27.055 0.446 1.00 44.59 91 CYS A CA 1
ATOM 721 C C . CYS A 1 91 ? -19.124 -28.083 -0.639 1.00 44.59 91 CYS A C 1
ATOM 723 O O . CYS A 1 91 ? -19.974 -27.762 -1.504 1.00 44.59 91 CYS A O 1
#

Nearest PDB structures (foldseek):
  7z4w-assembly1_a  TM=5.344E-01  e=4.511E+00  Bacillus subtilis

Organism: NCBI:txid1121339

Solvent-accessible surface area (backbone atoms only — not comparable to full-atom values): 5653 Å² total; per-residue (Å²): 133,66,44,56,63,52,26,44,50,53,50,42,62,59,34,54,39,72,91,76,45,37,67,68,51,42,61,74,72,35,52,69,40,32,54,54,36,18,52,52,48,50,51,57,68,66,49,63,93,70,74,72,74,59,69,68,77,93,50,80,59,77,73,73,84,76,46,76,69,57,51,48,63,76,35,46,88,76,45,76,85,46,53,74,74,82,72,80,78,82,126

Mean predicted aligned error: 10.66 Å